Protein AF-A0A949KXA6-F1 (afdb_monomer_lite)

Radius of gyration: 13.1 Å; chains: 1; bounding box: 39×24×30 Å

Foldseek 3Di:
DWDKFWFWDADPVPRDIDIDIDTPVRCCVQPNLPQKHWDQDPPPRDIDIDGSCVRTVPVVVVSVVDPDPDDD

pLDDT: mean 72.4, std 12.4, range [39.69, 89.5]

Sequence (72 aa):
MTKEFTVSATCPECGHRTEASHSEQAMKEAFGNDATIKILCAHCQASYEQPIGLACAEWDDYCQEIPLPADV

Secondary structure (DSSP, 8-state):
---EEEEEEE-TTT--EEEEEEEHHHHHHHHTT-SEEEEE-TTT--EEEEEHHHH-HHHHHHHHHS------

Structure (mmCIF, N/CA/C/O backbone):
data_AF-A0A949KXA6-F1
#
_entry.id   AF-A0A949KXA6-F1
#
loop_
_atom_site.group_PDB
_atom_site.id
_atom_site.type_symbol
_atom_site.label_atom_id
_atom_site.label_alt_id
_atom_site.label_comp_id
_atom_site.label_asym_id
_atom_site.label_entity_id
_atom_site.label_seq_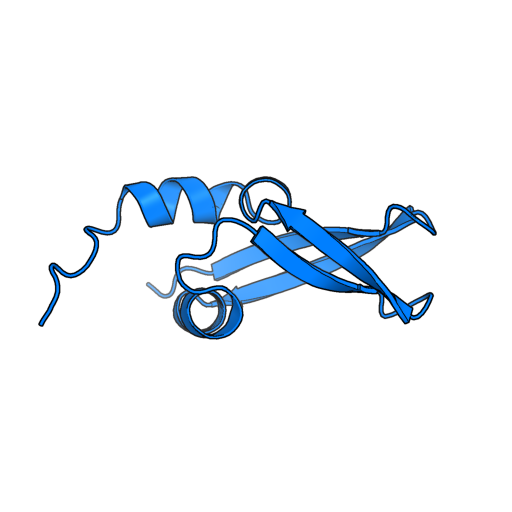id
_atom_site.pdbx_PDB_ins_code
_atom_site.Cartn_x
_atom_site.Cartn_y
_atom_site.Cartn_z
_atom_site.occupancy
_atom_site.B_iso_or_equiv
_atom_site.auth_seq_id
_atom_site.auth_comp_id
_atom_site.auth_asym_id
_atom_site.auth_atom_id
_atom_site.pdbx_PDB_model_num
ATOM 1 N N . MET A 1 1 ? -12.278 -2.566 20.274 1.00 48.88 1 MET A N 1
ATOM 2 C CA . MET A 1 1 ? -11.070 -3.269 19.799 1.00 48.88 1 MET A CA 1
ATOM 3 C C . MET A 1 1 ? -10.558 -2.472 18.620 1.00 48.88 1 MET A C 1
ATOM 5 O O . MET A 1 1 ? -11.333 -2.250 17.702 1.00 48.88 1 MET A O 1
ATOM 9 N N . THR A 1 2 ? -9.341 -1.948 18.687 1.00 61.78 2 THR A N 1
ATOM 10 C CA . THR A 1 2 ? -8.688 -1.286 17.551 1.00 61.78 2 THR A CA 1
ATOM 11 C C . THR A 1 2 ? -8.333 -2.364 16.534 1.00 61.78 2 THR A C 1
ATOM 13 O O . THR A 1 2 ? -7.589 -3.280 16.872 1.00 61.78 2 THR A O 1
ATOM 16 N N . LYS A 1 3 ? -8.920 -2.316 15.333 1.00 72.12 3 LYS A N 1
ATOM 17 C CA . LYS A 1 3 ? -8.503 -3.194 14.239 1.00 72.12 3 LYS A CA 1
ATOM 18 C C . LYS A 1 3 ? -7.172 -2.694 13.682 1.00 72.12 3 LYS A C 1
ATOM 20 O O . LYS A 1 3 ? -7.011 -1.498 13.423 1.00 72.12 3 LYS A O 1
ATOM 25 N N . GLU A 1 4 ? -6.237 -3.622 13.541 1.00 78.06 4 GLU A N 1
ATOM 26 C CA . GLU A 1 4 ? -4.931 -3.408 12.931 1.00 78.06 4 GLU A CA 1
ATOM 27 C C . GLU A 1 4 ? -4.931 -4.115 11.578 1.00 78.06 4 GLU A C 1
ATOM 29 O O . GLU A 1 4 ? -5.372 -5.258 11.474 1.00 78.06 4 GLU A O 1
ATOM 34 N N . PHE A 1 5 ? -4.466 -3.415 10.553 1.00 78.00 5 PHE A N 1
ATOM 35 C CA . PHE A 1 5 ? -4.390 -3.885 9.180 1.00 78.00 5 PHE A CA 1
ATOM 36 C C . PHE A 1 5 ? -2.925 -3.981 8.787 1.00 78.00 5 PHE A C 1
ATOM 38 O O . PHE A 1 5 ? -2.161 -3.028 8.963 1.00 78.00 5 PHE A O 1
ATOM 45 N N . THR A 1 6 ? -2.517 -5.122 8.244 1.00 79.19 6 THR A N 1
ATOM 46 C CA . THR A 1 6 ? -1.172 -5.270 7.692 1.00 79.19 6 THR A CA 1
ATOM 47 C C . THR A 1 6 ? -1.218 -4.983 6.200 1.00 79.19 6 THR A C 1
ATOM 49 O O . THR A 1 6 ? -1.881 -5.678 5.431 1.00 79.19 6 THR A O 1
ATOM 52 N N . VAL A 1 7 ? -0.504 -3.940 5.790 1.00 76.00 7 VAL A N 1
ATOM 53 C CA . VAL A 1 7 ? -0.304 -3.586 4.388 1.00 76.00 7 VAL A CA 1
ATOM 54 C C . VAL A 1 7 ? 1.032 -4.163 3.955 1.00 76.00 7 VAL A C 1
ATOM 56 O O . VAL A 1 7 ? 2.074 -3.845 4.528 1.00 76.00 7 VAL A O 1
ATOM 59 N N . SER A 1 8 ? 1.008 -5.010 2.935 1.00 78.62 8 SER A N 1
ATOM 60 C CA . SER A 1 8 ? 2.192 -5.639 2.365 1.00 78.62 8 SER A CA 1
ATOM 61 C C . SER A 1 8 ? 2.294 -5.300 0.882 1.00 78.62 8 SER A C 1
ATOM 63 O O . SER A 1 8 ? 1.431 -5.646 0.084 1.00 78.62 8 SER A O 1
ATOM 65 N N . ALA A 1 9 ? 3.360 -4.605 0.503 1.00 79.62 9 ALA A N 1
ATOM 66 C CA . ALA A 1 9 ? 3.585 -4.132 -0.855 1.00 79.62 9 ALA A CA 1
ATOM 67 C C . ALA A 1 9 ? 4.917 -4.664 -1.377 1.00 79.62 9 ALA A C 1
ATOM 69 O O . ALA A 1 9 ? 5.946 -4.555 -0.712 1.00 79.62 9 ALA A O 1
ATOM 70 N N . THR A 1 10 ? 4.918 -5.230 -2.583 1.00 83.94 10 THR A N 1
ATOM 71 C CA . THR A 1 10 ? 6.154 -5.646 -3.260 1.00 83.94 10 THR A CA 1
ATOM 72 C C . THR A 1 10 ? 6.438 -4.695 -4.412 1.00 83.94 10 THR A C 1
ATOM 74 O O . THR A 1 10 ? 5.605 -4.526 -5.299 1.00 83.94 10 THR A O 1
ATOM 77 N N . CYS A 1 11 ? 7.616 -4.072 -4.404 1.00 84.50 11 CYS A N 1
ATOM 78 C CA . CYS A 1 11 ? 8.034 -3.170 -5.465 1.00 84.50 11 CYS A CA 1
ATOM 79 C C . CYS A 1 11 ? 8.260 -3.956 -6.767 1.00 84.50 11 CYS A C 1
ATOM 81 O O . CYS A 1 11 ? 9.115 -4.844 -6.778 1.00 84.50 11 CYS A O 1
ATOM 83 N N . PRO A 1 12 ? 7.563 -3.629 -7.868 1.00 83.94 12 PRO A N 1
ATOM 84 C CA . PRO A 1 12 ? 7.706 -4.351 -9.132 1.00 83.94 12 PRO A CA 1
ATOM 85 C C . PRO A 1 12 ? 9.070 -4.122 -9.798 1.00 83.94 12 PRO A C 1
ATOM 87 O O . PRO A 1 12 ? 9.541 -4.981 -10.532 1.00 83.94 12 PRO A O 1
ATOM 90 N N . GLU A 1 13 ? 9.724 -2.994 -9.508 1.00 86.38 13 GLU A N 1
ATOM 91 C CA . GLU A 1 13 ? 11.002 -2.609 -10.122 1.00 86.38 13 GLU A CA 1
ATOM 92 C C . GLU A 1 13 ? 12.199 -3.355 -9.519 1.00 86.38 13 GLU A C 1
ATOM 94 O O . GLU A 1 13 ? 13.127 -3.731 -10.228 1.00 86.38 13 GLU A O 1
ATOM 99 N N . CYS A 1 14 ? 12.210 -3.564 -8.197 1.00 88.06 14 CYS A N 1
ATOM 100 C CA . CYS A 1 14 ? 13.361 -4.155 -7.500 1.00 88.06 14 CYS A CA 1
ATOM 101 C C . CYS A 1 14 ? 13.033 -5.404 -6.673 1.00 88.06 14 CYS A C 1
ATOM 103 O O . CYS A 1 14 ? 13.931 -5.983 -6.064 1.00 88.06 14 CYS A O 1
ATOM 105 N N . GLY A 1 15 ? 11.763 -5.812 -6.609 1.00 83.81 15 GLY A N 1
ATOM 106 C CA . GLY A 1 15 ? 11.308 -6.965 -5.829 1.00 83.81 15 GLY A CA 1
ATOM 107 C C . GLY A 1 15 ? 11.320 -6.756 -4.312 1.00 83.81 15 GLY A C 1
ATOM 108 O O . GLY A 1 15 ? 11.048 -7.695 -3.566 1.00 83.81 15 GLY A O 1
ATOM 109 N N . HIS A 1 16 ? 11.635 -5.549 -3.829 1.00 85.75 16 HIS A N 1
ATOM 110 C CA . HIS A 1 16 ? 11.665 -5.263 -2.399 1.00 85.75 16 HIS A CA 1
ATOM 111 C C . HIS A 1 16 ? 10.253 -5.316 -1.808 1.00 85.75 16 HIS A C 1
ATOM 113 O O . HIS A 1 16 ? 9.364 -4.586 -2.251 1.00 85.75 16 HIS A O 1
ATOM 119 N N . ARG A 1 17 ? 10.062 -6.169 -0.801 1.00 82.75 17 ARG A N 1
ATOM 120 C CA . ARG A 1 17 ? 8.824 -6.270 -0.030 1.00 82.75 17 ARG A CA 1
ATOM 121 C C . ARG A 1 17 ? 8.890 -5.336 1.173 1.00 82.75 17 ARG A C 1
ATOM 123 O O . ARG A 1 17 ? 9.855 -5.363 1.930 1.00 82.75 17 ARG A O 1
ATOM 130 N N . THR A 1 18 ? 7.848 -4.540 1.348 1.00 78.31 18 THR A N 1
ATOM 131 C CA . THR A 1 18 ? 7.644 -3.667 2.500 1.00 78.31 18 THR A CA 1
ATOM 132 C C . THR A 1 18 ? 6.344 -4.070 3.178 1.00 78.31 18 THR A C 1
ATOM 134 O O . THR A 1 18 ? 5.325 -4.236 2.512 1.00 78.31 18 THR A O 1
ATOM 137 N N . GLU A 1 19 ? 6.390 -4.235 4.494 1.00 81.44 19 GLU A N 1
ATOM 138 C CA . GLU A 1 19 ? 5.241 -4.588 5.324 1.00 81.44 19 GLU A CA 1
ATOM 139 C C . GLU A 1 19 ? 5.100 -3.536 6.419 1.00 81.44 19 GLU A C 1
ATOM 141 O O . GLU A 1 19 ? 6.0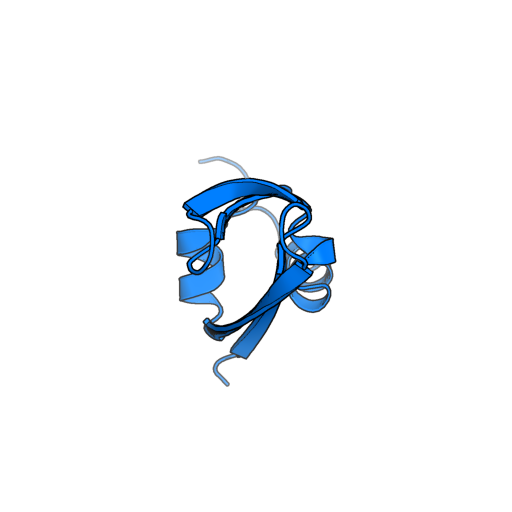80 -3.193 7.085 1.00 81.44 19 GLU A O 1
ATOM 146 N N . ALA A 1 20 ? 3.897 -2.996 6.573 1.00 78.44 20 ALA A N 1
ATOM 147 C CA . ALA A 1 20 ? 3.588 -1.982 7.565 1.00 78.44 20 ALA A CA 1
ATOM 148 C C . ALA A 1 20 ? 2.235 -2.279 8.213 1.00 78.44 20 ALA A C 1
ATOM 150 O O . ALA A 1 20 ? 1.250 -2.564 7.532 1.00 78.44 20 ALA A O 1
ATOM 151 N N . SER A 1 21 ? 2.194 -2.200 9.539 1.00 80.94 21 SER A N 1
ATOM 152 C CA . SER A 1 21 ? 0.958 -2.311 10.307 1.00 80.94 21 SER A CA 1
ATOM 153 C C . SER A 1 21 ? 0.349 -0.926 10.479 1.00 80.94 21 SER A C 1
ATOM 155 O O . SER A 1 21 ? 1.006 -0.010 10.978 1.00 80.94 21 SER A O 1
ATOM 157 N N . HIS A 1 22 ? -0.908 -0.778 10.084 1.00 79.81 22 HIS A N 1
ATOM 158 C CA . HIS A 1 22 ? -1.667 0.457 10.191 1.00 79.81 22 HIS A CA 1
ATOM 159 C C . HIS A 1 22 ? -2.942 0.221 10.998 1.00 79.81 22 HIS A C 1
ATOM 161 O O . HIS A 1 22 ? -3.646 -0.767 10.814 1.00 79.81 22 HIS A O 1
ATOM 167 N N . SER A 1 23 ? -3.277 1.157 11.879 1.00 82.62 23 SER A N 1
ATOM 168 C CA . SER A 1 23 ? -4.596 1.191 12.513 1.00 82.62 23 SER A CA 1
ATOM 169 C C . SER A 1 23 ? -5.668 1.573 11.492 1.00 82.62 23 SER A C 1
ATOM 171 O O . SER A 1 23 ? -5.377 2.269 10.521 1.00 82.62 23 SER A O 1
ATOM 173 N N . GLU A 1 24 ? -6.927 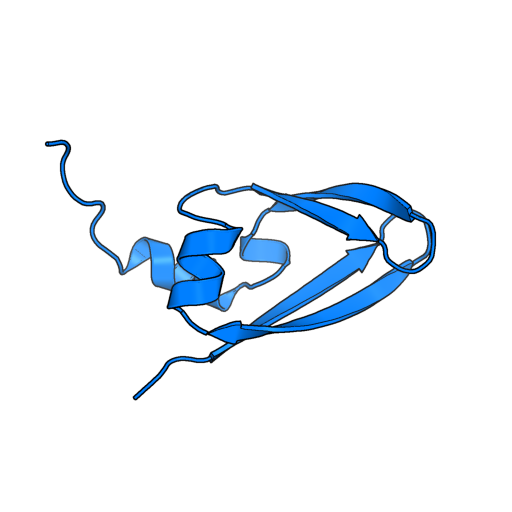1.227 11.758 1.00 78.75 24 GLU A N 1
ATOM 174 C CA . GLU A 1 24 ? -8.068 1.631 10.921 1.00 78.75 24 GLU A CA 1
ATOM 175 C C . GLU A 1 24 ? -8.086 3.127 10.556 1.00 78.75 24 GLU A C 1
ATOM 177 O O . GLU A 1 24 ? -8.267 3.482 9.394 1.00 78.75 24 GLU A O 1
ATOM 182 N N . GLN A 1 25 ? -7.874 4.014 11.536 1.00 79.00 25 GLN A N 1
ATOM 183 C CA . GLN A 1 25 ? -7.825 5.460 11.294 1.00 79.00 25 GLN A CA 1
ATOM 184 C C . GLN A 1 25 ? -6.682 5.835 10.353 1.00 79.00 25 GLN A C 1
ATOM 186 O O . GLN A 1 25 ? -6.911 6.556 9.391 1.00 79.00 25 GLN A O 1
ATOM 191 N N . ALA A 1 26 ? -5.490 5.272 10.566 1.00 77.69 26 ALA A N 1
ATOM 192 C CA . ALA A 1 26 ? -4.336 5.523 9.713 1.00 77.69 26 ALA A CA 1
ATOM 193 C C . ALA A 1 26 ? -4.566 5.020 8.281 1.00 77.69 26 ALA A C 1
ATOM 195 O O . ALA A 1 26 ? -4.156 5.686 7.338 1.00 77.69 26 ALA A O 1
ATOM 196 N N . MET A 1 27 ? -5.252 3.886 8.109 1.00 77.12 27 MET A N 1
ATOM 197 C CA . MET A 1 27 ? -5.655 3.394 6.790 1.00 77.12 27 MET A CA 1
ATOM 198 C C . MET A 1 27 ? -6.656 4.345 6.116 1.00 77.12 27 MET A C 1
ATOM 200 O O . MET A 1 27 ? -6.474 4.699 4.955 1.00 77.12 27 MET A O 1
ATOM 204 N N . LYS A 1 28 ? -7.668 4.830 6.849 1.00 75.62 28 LYS A N 1
ATOM 205 C CA . LYS A 1 28 ? -8.644 5.817 6.347 1.00 75.62 28 LYS A CA 1
ATOM 206 C C . LYS A 1 28 ? -7.998 7.154 5.984 1.00 75.62 28 LYS A C 1
ATOM 208 O O . LYS A 1 28 ? -8.375 7.756 4.989 1.00 75.62 28 LYS A O 1
ATOM 213 N N . GLU A 1 29 ? -7.043 7.627 6.776 1.00 76.44 29 GLU A N 1
ATOM 214 C CA . GLU A 1 29 ? -6.333 8.885 6.520 1.00 76.44 29 GLU A CA 1
ATOM 215 C C . GLU A 1 29 ? -5.331 8.760 5.366 1.00 76.44 29 GLU A C 1
ATOM 217 O O . GLU A 1 29 ? -5.195 9.688 4.572 1.00 76.44 29 GLU A O 1
ATOM 222 N N . ALA A 1 30 ? -4.633 7.625 5.261 1.00 71.44 30 ALA A N 1
ATOM 223 C CA . ALA A 1 30 ? -3.609 7.410 4.241 1.00 71.44 30 ALA A CA 1
ATOM 224 C C . ALA A 1 30 ? -4.190 7.000 2.883 1.00 71.44 30 ALA A C 1
ATOM 226 O O . ALA A 1 30 ? -3.644 7.381 1.848 1.00 71.44 30 ALA A O 1
ATOM 227 N N . PHE A 1 31 ? -5.264 6.209 2.888 1.00 72.00 31 PHE A N 1
ATOM 228 C CA . PHE A 1 31 ? -5.797 5.568 1.688 1.00 72.00 31 PHE A CA 1
ATOM 229 C C . PHE A 1 31 ? -7.272 5.883 1.413 1.00 72.00 31 PHE A C 1
ATOM 231 O O . PHE A 1 31 ? -7.739 5.678 0.297 1.00 72.00 31 PHE A O 1
ATOM 238 N N . GLY A 1 32 ? -8.008 6.418 2.390 1.00 66.12 32 GLY A N 1
ATOM 239 C CA . GLY A 1 32 ? -9.397 6.833 2.201 1.00 66.12 32 GLY A CA 1
ATOM 240 C C . GLY A 1 32 ? -10.295 5.713 1.672 1.00 66.12 32 GLY A C 1
ATOM 241 O O . GLY A 1 32 ? -10.254 4.585 2.161 1.00 66.12 32 GLY A O 1
ATOM 242 N N . ASN A 1 33 ? -11.107 6.066 0.672 1.00 66.88 33 ASN A N 1
ATOM 243 C CA . ASN A 1 33 ? -11.922 5.151 -0.137 1.00 66.88 33 ASN A CA 1
ATOM 244 C C . ASN A 1 33 ? -11.308 4.918 -1.529 1.00 66.88 33 ASN A C 1
ATOM 246 O O . ASN A 1 33 ? -11.995 4.445 -2.437 1.00 66.88 33 ASN A O 1
ATOM 250 N N . ASP A 1 34 ? -10.046 5.298 -1.737 1.00 65.81 34 ASP A N 1
ATOM 251 C CA . ASP A 1 34 ? -9.404 5.109 -3.028 1.00 65.81 34 ASP A CA 1
ATOM 252 C C . ASP A 1 34 ? -9.070 3.631 -3.232 1.00 65.81 34 ASP A C 1
ATOM 254 O O . ASP A 1 34 ? -8.410 2.983 -2.419 1.00 65.81 34 ASP A O 1
ATOM 258 N N . ALA A 1 35 ? -9.497 3.096 -4.374 1.00 67.38 35 ALA A N 1
ATOM 259 C CA . ALA A 1 35 ? -9.215 1.716 -4.758 1.00 67.38 35 ALA A CA 1
ATOM 260 C C . ALA A 1 35 ? -7.726 1.486 -5.084 1.00 67.38 35 ALA A C 1
ATOM 262 O O . ALA A 1 35 ? -7.303 0.344 -5.267 1.00 67.38 35 ALA A O 1
ATOM 263 N N . THR A 1 36 ? -6.927 2.555 -5.167 1.00 72.50 36 THR A N 1
ATOM 264 C CA . THR A 1 36 ? -5.532 2.532 -5.621 1.00 72.50 36 THR A CA 1
ATOM 265 C C . THR A 1 36 ? -4.655 3.352 -4.690 1.00 72.50 36 THR A C 1
ATOM 267 O O . THR A 1 36 ? -4.990 4.479 -4.340 1.00 72.50 36 THR A O 1
ATOM 270 N N . ILE A 1 37 ? -3.495 2.809 -4.334 1.00 74.94 37 ILE A N 1
ATOM 271 C CA . ILE A 1 37 ? -2.525 3.456 -3.456 1.00 74.94 37 ILE A CA 1
ATOM 272 C C . ILE A 1 37 ? -1.232 3.717 -4.213 1.00 74.94 37 ILE A C 1
ATOM 274 O O . ILE A 1 37 ? -0.722 2.851 -4.929 1.00 74.94 37 ILE A O 1
ATOM 278 N N . LYS A 1 38 ? -0.679 4.916 -4.036 1.00 79.56 38 LYS A N 1
ATOM 279 C CA . LYS A 1 38 ? 0.623 5.286 -4.588 1.00 79.56 38 LYS A CA 1
ATOM 280 C C . LYS A 1 38 ? 1.696 5.080 -3.532 1.00 79.56 38 LYS A C 1
ATOM 282 O O . LYS A 1 38 ? 1.672 5.714 -2.481 1.00 79.56 38 LYS A O 1
ATOM 287 N N . ILE A 1 39 ? 2.650 4.208 -3.823 1.00 79.00 39 ILE A N 1
ATOM 288 C CA . ILE A 1 39 ? 3.709 3.819 -2.895 1.00 79.00 39 ILE A CA 1
ATOM 289 C C . ILE A 1 39 ? 5.050 4.277 -3.444 1.00 79.00 39 ILE A C 1
ATOM 291 O O . ILE A 1 39 ? 5.369 4.074 -4.615 1.00 79.00 39 ILE A O 1
ATOM 295 N N . LEU A 1 40 ? 5.858 4.867 -2.569 1.00 82.56 40 LEU A N 1
ATOM 296 C CA . LEU A 1 40 ? 7.270 5.106 -2.819 1.00 82.56 40 LEU A CA 1
ATOM 297 C C . LEU A 1 40 ? 8.074 3.952 -2.218 1.00 82.56 40 LEU A C 1
ATOM 299 O O . LEU A 1 40 ? 8.055 3.745 -1.005 1.00 82.56 40 LEU A O 1
ATOM 303 N N . CYS A 1 41 ? 8.788 3.193 -3.049 1.00 82.75 41 CYS A N 1
ATOM 304 C CA . CYS A 1 41 ? 9.677 2.153 -2.545 1.00 82.75 41 CYS A CA 1
ATOM 305 C C . CYS A 1 41 ? 10.830 2.790 -1.758 1.00 82.75 41 CYS A C 1
ATOM 307 O O . CYS A 1 41 ? 11.634 3.523 -2.328 1.00 82.75 41 CYS A O 1
ATOM 309 N N . ALA A 1 42 ? 10.966 2.463 -0.473 1.00 81.44 42 ALA A N 1
ATOM 310 C CA . ALA A 1 42 ? 12.055 2.980 0.359 1.00 81.44 42 ALA A CA 1
ATOM 311 C C . ALA A 1 42 ? 13.453 2.527 -0.108 1.00 81.44 42 ALA A C 1
ATOM 313 O O . ALA A 1 42 ? 14.447 3.162 0.228 1.00 81.44 42 ALA A O 1
ATOM 314 N N . HIS A 1 43 ? 13.533 1.441 -0.884 1.00 86.25 43 HIS A N 1
ATOM 315 C CA . HIS A 1 43 ? 14.796 0.865 -1.336 1.00 86.25 43 HIS A CA 1
ATOM 316 C C . HIS A 1 43 ? 15.318 1.514 -2.625 1.00 86.25 43 HIS A C 1
ATOM 318 O O . HIS A 1 43 ? 16.437 2.014 -2.655 1.00 86.25 43 HIS A O 1
ATOM 324 N N . CYS A 1 44 ? 14.516 1.522 -3.694 1.00 89.50 44 CYS A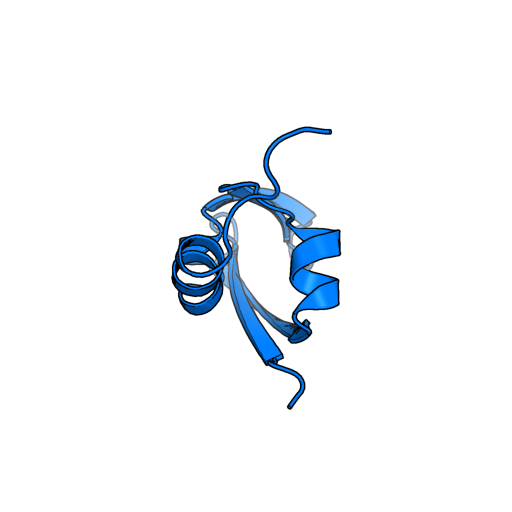 N 1
ATOM 325 C CA . CYS A 1 44 ? 14.933 2.056 -4.997 1.00 89.50 44 CYS A CA 1
ATOM 326 C C . CYS A 1 44 ? 14.351 3.438 -5.325 1.00 89.50 44 CYS A C 1
ATOM 328 O O . CYS A 1 44 ? 14.640 3.973 -6.390 1.00 89.50 44 CYS A O 1
ATOM 330 N N . GLN A 1 45 ? 13.518 4.003 -4.444 1.00 88.50 45 GLN A N 1
ATOM 331 C CA . GLN A 1 45 ? 12.817 5.279 -4.643 1.00 88.50 45 GLN A CA 1
ATOM 332 C C . GLN A 1 45 ? 11.892 5.321 -5.869 1.00 88.50 45 GLN A C 1
ATOM 334 O O . GLN A 1 45 ? 11.464 6.394 -6.289 1.00 88.50 45 GLN A O 1
ATOM 339 N N . ALA A 1 46 ? 11.527 4.164 -6.423 1.00 86.69 46 ALA A N 1
ATOM 340 C CA . ALA A 1 46 ? 10.519 4.088 -7.467 1.00 86.69 46 ALA A CA 1
ATOM 341 C C . ALA A 1 46 ? 9.130 4.360 -6.879 1.00 86.69 46 ALA A C 1
ATOM 343 O O . ALA A 1 46 ? 8.740 3.751 -5.877 1.00 86.69 46 ALA A O 1
ATOM 344 N N . SER A 1 47 ? 8.379 5.258 -7.513 1.00 84.62 47 SER A N 1
ATOM 345 C CA . SER A 1 47 ? 6.960 5.459 -7.230 1.00 84.62 47 SER A CA 1
ATOM 346 C C . SER A 1 47 ? 6.125 4.550 -8.121 1.00 84.62 47 SER A C 1
ATOM 348 O O . SER A 1 47 ? 6.285 4.591 -9.340 1.00 84.62 47 SER A O 1
ATOM 350 N N . TYR A 1 48 ? 5.221 3.778 -7.536 1.00 83.31 48 TYR A N 1
ATOM 351 C CA . TYR A 1 48 ? 4.329 2.891 -8.272 1.00 83.31 48 TYR A CA 1
ATOM 352 C C . TYR A 1 48 ? 2.949 2.873 -7.623 1.00 83.31 48 TYR A C 1
ATOM 354 O O . TYR A 1 48 ? 2.800 3.149 -6.433 1.00 83.31 48 TYR A O 1
ATOM 362 N N . GLU A 1 49 ? 1.936 2.583 -8.426 1.00 82.56 49 GLU A N 1
ATOM 363 C CA . GLU A 1 49 ? 0.547 2.513 -7.991 1.00 82.56 49 GLU A CA 1
ATOM 364 C C . GLU A 1 49 ? 0.116 1.052 -7.943 1.00 82.56 49 GLU A C 1
ATOM 366 O O . GLU A 1 49 ? 0.485 0.259 -8.812 1.00 82.56 49 GLU A O 1
ATOM 371 N N . GLN A 1 50 ? -0.641 0.681 -6.916 1.00 76.31 50 GLN A N 1
ATOM 372 C CA . GLN A 1 50 ? -1.222 -0.653 -6.818 1.00 76.31 50 GLN A CA 1
ATOM 373 C C . GLN A 1 50 ? -2.626 -0.595 -6.210 1.00 76.31 50 GLN A C 1
ATOM 375 O O . GLN A 1 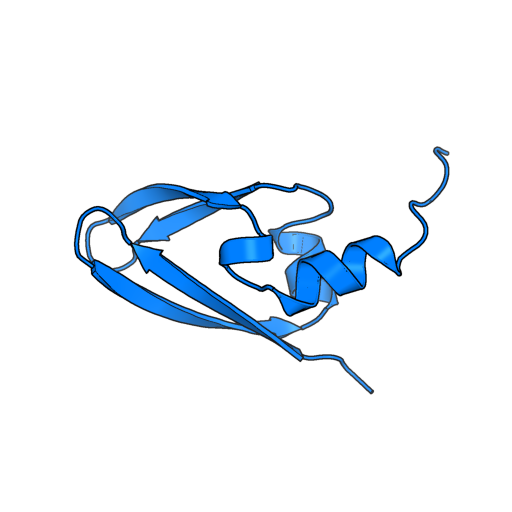50 ? -2.891 0.293 -5.400 1.00 76.31 50 GLN A O 1
ATOM 380 N N . PRO A 1 51 ? -3.526 -1.522 -6.572 1.00 75.62 51 PRO A N 1
ATOM 381 C CA . PRO A 1 51 ? -4.831 -1.635 -5.938 1.00 75.62 51 PRO A CA 1
ATOM 382 C C . PRO A 1 51 ? -4.679 -1.862 -4.436 1.00 75.62 51 PRO A C 1
ATOM 384 O O . PRO A 1 51 ? -3.859 -2.691 -4.027 1.00 75.62 51 PRO A O 1
ATOM 387 N N . ILE A 1 52 ? -5.487 -1.184 -3.620 1.00 72.56 52 ILE A N 1
ATOM 388 C CA . ILE A 1 52 ? -5.417 -1.361 -2.168 1.00 72.56 52 ILE A CA 1
ATOM 389 C C . ILE A 1 52 ? -5.707 -2.805 -1.763 1.00 72.56 52 ILE A C 1
ATOM 391 O O . ILE A 1 52 ? -4.992 -3.332 -0.922 1.00 72.56 52 ILE A O 1
ATOM 395 N N . GLY A 1 53 ? -6.637 -3.491 -2.434 1.00 65.06 53 GLY A N 1
ATOM 396 C CA . GLY A 1 53 ? -6.918 -4.907 -2.184 1.00 65.06 53 GLY A CA 1
ATOM 397 C C . GLY A 1 53 ? -5.744 -5.852 -2.477 1.00 65.06 53 GLY A C 1
ATOM 398 O O . GLY A 1 53 ? -5.673 -6.931 -1.893 1.00 65.06 53 GLY A O 1
ATOM 399 N N . LEU A 1 54 ? -4.781 -5.457 -3.324 1.00 65.00 54 LEU A N 1
ATOM 400 C CA . LEU A 1 54 ? -3.544 -6.228 -3.522 1.00 65.00 54 LEU A CA 1
ATOM 401 C C . LEU A 1 54 ? -2.500 -5.954 -2.432 1.00 65.00 54 LEU A C 1
ATOM 403 O O . LEU A 1 54 ? -1.680 -6.828 -2.155 1.00 65.00 54 LEU A O 1
ATOM 407 N N . ALA A 1 55 ? -2.539 -4.773 -1.810 1.00 65.12 55 ALA A N 1
ATOM 408 C CA . ALA A 1 55 ? -1.644 -4.401 -0.719 1.00 65.12 55 ALA A CA 1
ATOM 409 C C . ALA A 1 55 ? -2.180 -4.830 0.661 1.00 65.12 55 ALA A C 1
ATOM 411 O O . ALA A 1 55 ? -1.411 -5.199 1.547 1.00 65.12 55 ALA A O 1
ATOM 412 N N . CYS A 1 56 ? -3.499 -4.788 0.849 1.00 65.25 56 CYS A N 1
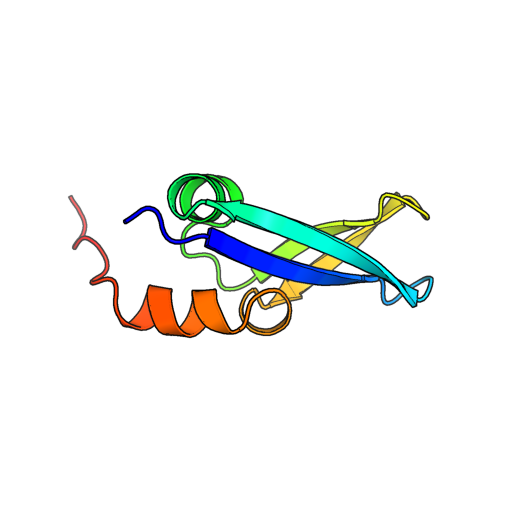ATOM 413 C CA . CYS A 1 56 ? -4.220 -5.154 2.061 1.00 65.25 56 CYS A CA 1
ATOM 414 C C . CYS A 1 56 ? -5.587 -5.745 1.687 1.00 65.25 56 CYS A C 1
ATOM 416 O O . CYS A 1 56 ? -6.586 -5.035 1.580 1.00 65.25 56 CYS A O 1
ATOM 418 N N . ALA A 1 57 ? -5.632 -7.064 1.492 1.00 66.06 57 ALA A N 1
ATOM 419 C CA . ALA A 1 57 ? -6.862 -7.772 1.131 1.00 66.06 57 ALA A CA 1
ATOM 420 C C . ALA A 1 57 ? -7.985 -7.593 2.174 1.00 66.06 57 ALA A C 1
ATOM 422 O O . ALA A 1 57 ? -9.156 -7.554 1.817 1.00 66.06 57 ALA A O 1
ATOM 423 N N . GLU A 1 58 ? -7.628 -7.434 3.453 1.00 65.00 58 GLU A N 1
ATOM 424 C CA . GLU A 1 58 ? -8.577 -7.228 4.557 1.00 65.00 58 GLU A CA 1
ATOM 425 C C . GLU A 1 58 ? -9.232 -5.839 4.547 1.00 65.00 58 GLU A C 1
ATOM 427 O O . GLU A 1 58 ? -10.313 -5.666 5.105 1.00 65.00 58 GLU A O 1
ATOM 432 N N . TRP A 1 59 ? -8.593 -4.840 3.930 1.00 70.88 59 TRP A N 1
ATOM 433 C CA . TRP A 1 59 ? -9.136 -3.483 3.851 1.00 70.88 59 TRP A CA 1
ATOM 434 C C . TRP A 1 59 ? -10.238 -3.359 2.801 1.00 70.88 59 TRP A C 1
ATOM 436 O O . TRP A 1 59 ? -11.212 -2.654 3.032 1.00 70.88 59 TRP A O 1
ATOM 446 N N . ASP A 1 60 ? -10.102 -4.051 1.667 1.00 67.44 60 ASP A N 1
ATOM 447 C CA . ASP A 1 60 ? -11.095 -4.021 0.585 1.00 67.44 60 ASP A CA 1
ATOM 448 C C . ASP A 1 60 ? -12.445 -4.577 1.070 1.00 67.44 60 ASP A C 1
ATOM 450 O O . ASP A 1 60 ? -13.472 -3.913 0.939 1.00 67.44 60 ASP A O 1
ATOM 454 N N . ASP A 1 61 ? -12.413 -5.727 1.756 1.00 66.12 61 ASP A N 1
ATOM 455 C CA . ASP A 1 61 ? -13.577 -6.346 2.408 1.00 66.12 61 ASP A CA 1
ATOM 456 C C . ASP A 1 61 ? -14.175 -5.408 3.474 1.00 66.12 61 ASP A C 1
ATOM 458 O O . ASP A 1 61 ? -15.376 -5.142 3.483 1.00 66.12 61 ASP A O 1
ATOM 462 N N . TYR A 1 62 ? -13.321 -4.778 4.291 1.00 64.06 62 TYR A N 1
ATOM 463 C CA . TYR A 1 62 ? -13.751 -3.815 5.307 1.00 64.06 62 TYR A CA 1
ATOM 464 C C . TYR A 1 62 ? -14.402 -2.555 4.713 1.00 64.06 62 TYR A C 1
ATOM 466 O O . TYR A 1 62 ? -15.402 -2.063 5.236 1.00 64.06 62 TYR A O 1
ATOM 474 N N . CYS A 1 63 ? -13.886 -2.035 3.599 1.00 59.16 63 CYS A N 1
ATOM 475 C CA . CYS A 1 63 ? -14.493 -0.919 2.875 1.00 59.16 63 CYS A CA 1
ATOM 476 C C . CYS A 1 63 ? -15.834 -1.298 2.232 1.00 59.16 63 CYS A C 1
ATOM 478 O O . CYS A 1 63 ? -16.687 -0.421 2.102 1.00 59.16 63 CYS A O 1
ATOM 480 N N . GLN A 1 64 ? -16.063 -2.567 1.871 1.00 59.22 64 GLN A N 1
ATOM 481 C CA . GLN A 1 64 ? -17.395 -3.024 1.449 1.00 59.22 64 GLN A CA 1
ATOM 482 C C . GLN A 1 64 ? -18.389 -3.059 2.618 1.00 59.22 64 GLN A C 1
ATOM 484 O O . GLN A 1 64 ? -19.579 -2.803 2.421 1.00 59.22 64 GLN A O 1
ATOM 489 N N . GLU A 1 65 ? -17.912 -3.355 3.831 1.00 55.25 65 GLU A N 1
ATOM 490 C CA . GLU A 1 65 ? -18.733 -3.370 5.045 1.00 55.25 65 GLU A CA 1
ATOM 491 C C . GLU A 1 65 ? -19.029 -1.966 5.600 1.00 55.25 65 GLU A C 1
ATOM 493 O O . GLU A 1 65 ? -20.041 -1.779 6.285 1.00 55.25 65 GLU A O 1
ATOM 498 N N . ILE A 1 66 ? -18.187 -0.963 5.319 1.00 49.34 66 ILE A N 1
ATOM 499 C CA . ILE A 1 66 ? -18.436 0.418 5.746 1.00 49.34 66 ILE A CA 1
ATOM 500 C C . ILE A 1 66 ? -19.449 1.071 4.789 1.00 49.34 66 ILE A C 1
ATOM 502 O O . ILE A 1 66 ? -19.113 1.335 3.634 1.00 49.34 66 ILE A O 1
ATOM 506 N N . PRO A 1 67 ? -20.667 1.428 5.244 1.00 44.78 67 PRO A N 1
ATOM 507 C CA . PRO A 1 67 ? -21.568 2.226 4.427 1.00 44.78 67 PRO A CA 1
ATOM 508 C C . PRO A 1 67 ? -20.892 3.565 4.121 1.00 44.78 67 PRO A C 1
ATOM 510 O O . PRO A 1 67 ? -20.512 4.300 5.038 1.00 44.78 67 PRO A O 1
ATOM 513 N N . LEU A 1 68 ? -20.733 3.870 2.830 1.00 47.94 68 LEU A N 1
ATOM 514 C CA . LEU A 1 68 ? -20.310 5.192 2.379 1.00 47.94 68 LEU A CA 1
ATOM 515 C C . LEU A 1 68 ? -21.197 6.228 3.085 1.00 47.94 68 LEU A C 1
ATOM 517 O O . LEU A 1 68 ? -22.424 6.081 3.038 1.00 47.94 68 LEU A O 1
ATOM 521 N N . PRO A 1 69 ? -20.631 7.241 3.769 1.00 43.69 69 PRO A N 1
ATOM 522 C CA . PRO A 1 69 ? -21.448 8.340 4.243 1.00 43.69 69 PRO A CA 1
ATOM 523 C C . PRO A 1 69 ? -22.101 8.949 3.005 1.00 43.69 69 PRO A C 1
ATOM 525 O O . PRO A 1 69 ? -21.409 9.439 2.116 1.00 43.69 69 PRO A O 1
ATOM 528 N N . ALA A 1 70 ? -23.427 8.828 2.923 1.00 43.12 70 ALA A N 1
ATOM 529 C CA . ALA A 1 70 ? -24.208 9.542 1.932 1.00 43.12 70 ALA A CA 1
ATOM 530 C C . ALA A 1 70 ? -23.826 11.021 2.039 1.00 43.12 70 ALA A C 1
ATOM 532 O O . ALA A 1 70 ? -23.830 11.565 3.146 1.00 43.12 70 ALA A O 1
ATOM 533 N N . ASP A 1 71 ? -23.431 11.596 0.905 1.00 44.78 71 ASP A N 1
ATOM 534 C CA . ASP A 1 71 ? -23.057 12.993 0.719 1.00 44.78 71 ASP A CA 1
ATOM 535 C C . ASP A 1 71 ? -23.797 13.953 1.670 1.00 44.78 71 ASP A C 1
ATOM 537 O O . ASP A 1 71 ? -25.030 13.924 1.763 1.00 44.78 71 ASP A O 1
ATOM 541 N N . VAL A 1 72 ? -23.038 14.829 2.341 1.00 39.69 72 VAL A N 1
ATOM 542 C CA . VAL A 1 72 ? -23.546 16.058 2.978 1.00 39.69 72 VAL A CA 1
ATOM 543 C C . VAL A 1 72 ? -22.928 17.283 2.328 1.00 39.69 72 VAL A C 1
ATOM 545 O O . VAL A 1 72 ? -21.697 17.271 2.101 1.00 39.69 72 VAL A O 1
#